Protein AF-A0A3D1KGU9-F1 (afdb_monomer)

Nearest PDB structures (foldseek):
  5tj3-assembly1_A  TM=9.291E-01  e=4.001E-10  Elizabethkingia meningoseptica
  5too-assembly1_A  TM=9.495E-01  e=1.155E-09  Elizabethkingia meningoseptica
  4zg9-assembly1_A  TM=5.835E-01  e=2.895E-01  Homo sapiens
  5m0d-assembly1_A  TM=6.289E-01  e=5.614E-01  Rattus norvegicus
  7g3d-assembly1_A  TM=5.342E-01  e=2.710E-01  Rattus norvegicus

Foldseek 3Di:
DQVLLCQFFVDHCVQQVCPDQWDQDPVVRDIDGQFADPVKQKFVERGAGANVRGRGFTPLRVVCVVVVNPDAFAAEDQDDVSQRSNRGQSHLWGWHQDPVFRAIMTIPSNHDDDPVSVVVRVVRGVVVVVVD

Radius of gyration: 15.41 Å; Cα contacts (8 Å, |Δi|>4): 254; chains: 1; bounding box: 30×46×38 Å

Secondary structure (DSSP, 8-state):
-HHHHHHHHSS-HHHH---SSEEEETTTTEEEETTB-TTSPEESSS--B-STT--S--HHHHHHHHTTT-S--EEE-SSHHHHHHHH-SS-SEEEEE-TTT--EEEEGGG-SPPHHHHHHHHH--THHHH--

pLDDT: mean 90.56, std 10.55, range [46.91, 97.62]

Solvent-accessible surface area (backbone atoms only — not comparable to full-atom values): 7081 Å² total; per-residue (Å²): 75,32,69,43,37,26,67,27,44,74,47,54,46,88,68,33,57,38,77,43,55,56,48,74,38,83,90,78,74,38,80,42,51,54,32,60,30,92,89,21,54,27,38,81,42,94,57,32,32,40,44,81,52,52,68,56,67,18,58,49,25,51,44,21,60,77,45,76,60,70,53,88,38,73,18,76,31,71,44,60,53,47,5,36,42,46,15,30,86,66,28,61,30,36,32,21,41,30,89,90,56,50,29,65,20,37,26,50,69,46,46,78,84,53,70,69,56,58,54,53,28,73,74,45,39,49,65,73,66,72,78,110

Sequence (132 aa):
AACVATIATGTVPYNHGIVNDTWLDRKTLRPVFCVEDTQYEGNLTGEKSSPKFLSVSTLGDELKVGTEGKAIVYAISPFRDAAILGAGHAADGAFWINPLTGRWCSTSYYGPLPTWVSIADRKNDLNNYLDN

Mean predicted aligned error: 4.9 Å

Structure (mmCIF, N/CA/C/O backbone):
data_AF-A0A3D1KGU9-F1
#
_entry.id   AF-A0A3D1KGU9-F1
#
loop_
_atom_site.group_PDB
_atom_site.id
_atom_site.type_symbol
_atom_site.label_atom_id
_atom_site.label_alt_id
_atom_site.label_comp_id
_atom_site.label_asym_id
_atom_site.label_entity_id
_atom_site.label_seq_id
_atom_site.pdbx_PDB_ins_code
_atom_site.Cartn_x
_atom_site.Cartn_y
_atom_site.Cartn_z
_atom_site.occupancy
_atom_site.B_iso_or_equiv
_atom_site.auth_seq_id
_atom_site.auth_comp_id
_atom_site.auth_asym_id
_atom_site.auth_atom_id
_atom_site.pdbx_PDB_model_num
ATOM 1 N N . ALA A 1 1 ? -11.574 3.012 1.587 1.00 85.88 1 ALA A N 1
ATOM 2 C CA . ALA A 1 1 ? -10.884 1.718 1.383 1.00 85.88 1 ALA A CA 1
ATOM 3 C C . ALA A 1 1 ? -11.560 0.730 0.418 1.00 85.88 1 ALA A C 1
ATOM 5 O O . ALA A 1 1 ? -10.970 0.421 -0.614 1.00 85.88 1 ALA A O 1
ATOM 6 N N . ALA A 1 2 ? -12.758 0.199 0.714 1.00 92.75 2 ALA A N 1
ATOM 7 C CA . ALA A 1 2 ? -13.310 -0.976 0.010 1.00 92.75 2 ALA A CA 1
ATOM 8 C C . ALA A 1 2 ? -13.424 -0.812 -1.519 1.00 92.75 2 ALA A C 1
ATOM 10 O O . ALA A 1 2 ? -12.986 -1.683 -2.264 1.00 92.75 2 ALA A O 1
ATOM 11 N N . CYS A 1 3 ? -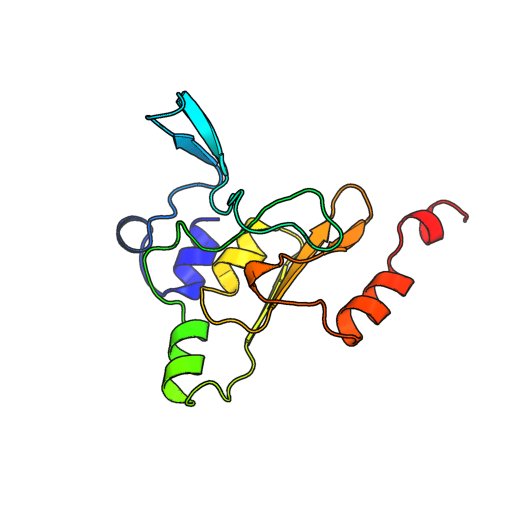13.924 0.335 -1.993 1.00 94.56 3 CYS A N 1
ATOM 12 C CA . CYS A 1 3 ? -14.051 0.608 -3.428 1.00 94.56 3 CYS A CA 1
ATOM 13 C C . CYS A 1 3 ? -12.698 0.603 -4.155 1.00 94.56 3 CYS A C 1
ATOM 15 O O . CYS A 1 3 ? -12.604 0.100 -5.270 1.00 94.56 3 CYS A O 1
ATOM 17 N N . VAL A 1 4 ? -11.647 1.143 -3.527 1.00 96.00 4 VAL A N 1
ATOM 18 C CA . VAL A 1 4 ? -10.301 1.180 -4.121 1.00 96.00 4 VAL A CA 1
ATOM 19 C C . VAL A 1 4 ? -9.744 -0.232 -4.246 1.00 96.00 4 VAL A C 1
ATOM 21 O O . VAL A 1 4 ? -9.240 -0.589 -5.305 1.00 96.00 4 VAL A O 1
ATOM 24 N N . ALA A 1 5 ? -9.913 -1.058 -3.210 1.00 96.31 5 ALA A N 1
ATOM 25 C CA . ALA A 1 5 ? -9.532 -2.465 -3.268 1.00 96.31 5 ALA A CA 1
ATOM 26 C C . ALA A 1 5 ? -10.297 -3.208 -4.374 1.00 96.31 5 ALA A C 1
ATOM 28 O O . ALA A 1 5 ? -9.685 -3.943 -5.141 1.00 96.31 5 ALA A O 1
ATOM 29 N N . THR A 1 6 ? -11.603 -2.970 -4.532 1.00 96.88 6 THR A N 1
ATOM 30 C CA . THR A 1 6 ? -12.392 -3.556 -5.629 1.00 96.88 6 THR A CA 1
ATOM 31 C C . THR A 1 6 ? -11.870 -3.143 -7.006 1.00 96.88 6 THR A C 1
ATOM 33 O O . THR A 1 6 ? -11.740 -3.991 -7.883 1.00 96.88 6 THR A O 1
ATOM 36 N N . ILE A 1 7 ? -11.520 -1.868 -7.202 1.00 96.50 7 ILE A N 1
ATOM 37 C CA . ILE A 1 7 ? -10.958 -1.381 -8.472 1.00 96.50 7 ILE A CA 1
ATOM 38 C C . ILE A 1 7 ? -9.586 -2.009 -8.741 1.00 96.50 7 ILE A C 1
ATOM 40 O O . ILE A 1 7 ? -9.325 -2.453 -9.855 1.00 96.50 7 ILE A O 1
ATOM 44 N N . ALA A 1 8 ? -8.719 -2.064 -7.730 1.00 96.38 8 ALA A N 1
ATOM 45 C CA . ALA A 1 8 ? -7.361 -2.572 -7.878 1.00 96.38 8 ALA A CA 1
ATOM 46 C C . ALA A 1 8 ? -7.313 -4.091 -8.096 1.00 96.38 8 ALA A C 1
ATOM 48 O O . ALA A 1 8 ? -6.424 -4.574 -8.788 1.00 96.38 8 ALA A O 1
ATOM 49 N N . THR A 1 9 ? -8.253 -4.843 -7.519 1.00 96.44 9 THR A N 1
ATOM 50 C CA . THR A 1 9 ? -8.262 -6.320 -7.537 1.00 96.44 9 THR A CA 1
ATOM 51 C C . THR A 1 9 ? -9.266 -6.919 -8.522 1.00 96.44 9 THR A C 1
ATOM 53 O O . THR A 1 9 ? -9.199 -8.105 -8.829 1.00 96.44 9 THR A O 1
ATOM 56 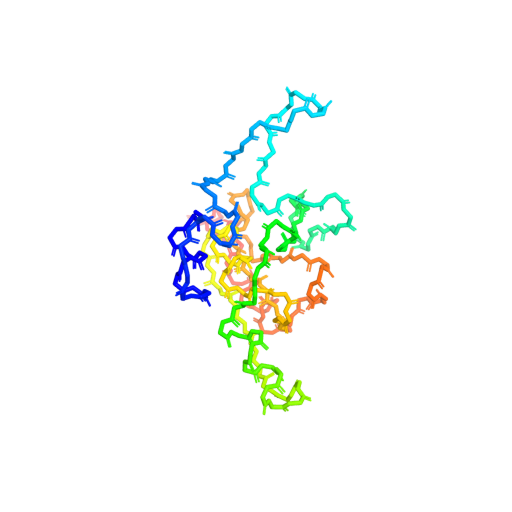N N . GLY A 1 10 ? -10.232 -6.132 -9.004 1.00 96.12 10 GLY A N 1
ATOM 57 C CA . GLY A 1 10 ? -11.304 -6.611 -9.880 1.00 96.12 10 GLY A CA 1
ATOM 58 C C . GLY A 1 10 ? -12.317 -7.536 -9.195 1.00 96.12 10 GLY A C 1
ATOM 59 O O . GLY A 1 10 ? -13.114 -8.175 -9.880 1.00 96.12 10 GLY A O 1
ATOM 60 N N . THR A 1 11 ? -12.311 -7.630 -7.861 1.00 96.38 11 THR A N 1
ATOM 61 C CA . THR A 1 11 ? -13.216 -8.504 -7.104 1.00 96.38 11 THR A CA 1
ATOM 62 C C . THR A 1 11 ? -13.950 -7.761 -5.988 1.00 96.38 11 THR A C 1
ATOM 64 O O . THR A 1 11 ? -13.634 -6.628 -5.651 1.00 96.38 11 THR A O 1
ATOM 67 N N . VAL A 1 12 ? -14.961 -8.399 -5.402 1.00 96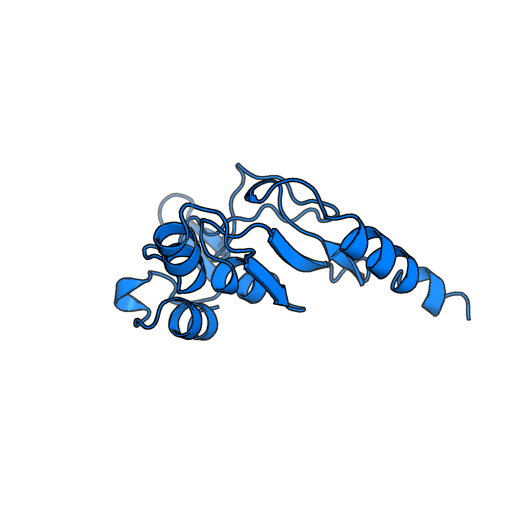.69 12 VAL A N 1
ATOM 68 C CA . VAL A 1 12 ? -15.801 -7.840 -4.332 1.00 96.69 12 VAL A CA 1
ATOM 69 C C . VAL A 1 12 ? -15.155 -7.940 -2.937 1.00 96.69 12 VAL A C 1
ATOM 71 O O . VAL A 1 12 ? -14.316 -8.827 -2.727 1.00 96.69 12 VAL A O 1
ATOM 74 N N . PRO A 1 13 ? -15.608 -7.135 -1.947 1.00 95.62 13 PRO A N 1
ATOM 75 C CA . PRO A 1 13 ? -15.111 -7.164 -0.563 1.00 95.62 13 PRO A CA 1
ATOM 76 C C . PRO A 1 13 ? -15.127 -8.525 0.114 1.00 95.62 13 PRO A C 1
ATOM 78 O O . PRO A 1 13 ? -14.265 -8.811 0.939 1.00 95.62 13 PRO A O 1
ATOM 81 N N . TYR A 1 14 ? -16.071 -9.379 -0.277 1.00 95.69 14 TYR A N 1
ATOM 82 C CA . TYR A 1 14 ? -16.140 -10.758 0.191 1.00 95.69 14 TYR A CA 1
ATOM 83 C C . TYR A 1 14 ? -14.863 -11.559 -0.128 1.00 95.69 14 TYR A C 1
ATOM 85 O O . TYR A 1 14 ? -14.433 -12.359 0.694 1.00 95.69 14 TYR A O 1
ATOM 93 N N . ASN A 1 15 ? -14.231 -11.306 -1.278 1.00 96.69 15 ASN A N 1
ATOM 94 C CA . ASN A 1 15 ? -13.021 -12.011 -1.704 1.00 96.69 15 ASN A CA 1
ATOM 95 C C . ASN A 1 15 ? -11.744 -11.295 -1.248 1.00 96.69 15 ASN A C 1
ATOM 97 O O . ASN A 1 15 ? -10.835 -11.938 -0.738 1.00 96.69 15 ASN A O 1
ATOM 101 N N . HIS A 1 16 ? -11.655 -9.970 -1.425 1.00 96.31 16 HIS A N 1
ATOM 102 C CA . HIS A 1 16 ? -10.420 -9.239 -1.105 1.00 96.31 16 HIS A CA 1
ATOM 103 C C . HIS A 1 16 ? -10.261 -8.898 0.386 1.00 96.31 16 HIS A C 1
ATOM 105 O O . HIS A 1 16 ? -9.183 -8.471 0.791 1.00 96.31 16 HIS A O 1
ATOM 111 N N . GLY A 1 17 ? -11.306 -9.066 1.205 1.00 95.44 17 GLY A N 1
ATOM 112 C CA . GLY A 1 17 ? -11.251 -8.947 2.669 1.00 95.44 17 GLY A CA 1
ATOM 113 C C . GLY A 1 17 ? -11.383 -7.524 3.229 1.00 95.44 17 GLY A C 1
ATOM 114 O O . GLY A 1 17 ? -11.581 -7.348 4.429 1.00 95.44 17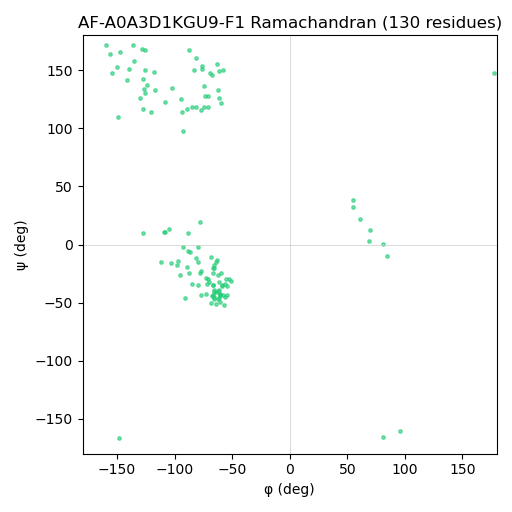 GLY A O 1
ATOM 115 N N . ILE A 1 18 ? -11.341 -6.498 2.376 1.00 96.75 18 ILE A N 1
ATOM 116 C CA . ILE A 1 18 ? -11.443 -5.089 2.789 1.00 96.75 18 ILE A CA 1
ATOM 117 C C . ILE A 1 18 ? -12.897 -4.626 2.729 1.00 96.75 18 ILE A C 1
ATOM 119 O O . ILE A 1 18 ? -13.399 -4.250 1.672 1.00 96.75 18 ILE A O 1
ATOM 123 N N . VAL A 1 19 ? -13.570 -4.634 3.877 1.00 94.38 19 VAL A N 1
ATOM 124 C CA . VAL A 1 19 ? -14.993 -4.262 3.986 1.00 94.38 19 VAL A CA 1
ATOM 125 C C . VAL A 1 19 ? -15.221 -2.807 4.388 1.00 94.38 19 VAL A C 1
ATOM 127 O O . VAL A 1 19 ? -16.260 -2.240 4.064 1.00 94.38 19 VAL A O 1
ATOM 130 N N . ASN A 1 20 ? -14.270 -2.200 5.097 1.00 94.81 20 ASN A N 1
ATOM 131 C CA . ASN A 1 20 ? -14.361 -0.833 5.602 1.00 94.81 20 ASN A CA 1
ATOM 132 C C . ASN A 1 20 ? -12.956 -0.286 5.905 1.00 94.81 20 ASN A C 1
ATOM 134 O O . ASN A 1 20 ? -11.983 -1.039 5.889 1.00 94.81 20 ASN A O 1
ATOM 138 N N . ASP A 1 21 ? -12.857 1.005 6.209 1.00 94.19 21 ASP A N 1
ATOM 139 C CA . ASP A 1 21 ? -11.597 1.675 6.548 1.00 94.19 21 ASP A CA 1
ATOM 140 C C . ASP A 1 21 ? -11.073 1.250 7.925 1.00 94.19 21 ASP A C 1
ATOM 142 O O . ASP A 1 21 ? -9.864 1.230 8.157 1.00 94.19 21 ASP A O 1
ATOM 146 N N . THR A 1 22 ? -11.986 0.894 8.831 1.00 95.31 22 THR A N 1
ATOM 147 C CA . THR A 1 22 ? -11.696 0.372 10.168 1.00 95.31 22 THR A CA 1
ATOM 148 C C . THR A 1 22 ? -12.651 -0.760 10.526 1.00 95.31 22 THR A C 1
ATOM 150 O O . THR A 1 22 ? -13.802 -0.797 10.079 1.00 95.31 22 THR A O 1
ATOM 153 N N . TRP A 1 23 ? -12.189 -1.682 11.364 1.00 94.38 23 TRP A N 1
ATOM 154 C CA . TRP A 1 23 ? -13.023 -2.725 11.960 1.00 94.38 23 TRP A CA 1
ATOM 155 C C . TRP A 1 23 ? -12.539 -3.079 13.364 1.00 94.38 23 TRP A C 1
ATOM 157 O O . TRP A 1 23 ? -11.437 -2.724 13.771 1.00 94.38 23 TRP A O 1
ATOM 167 N N . LEU A 1 24 ? -13.376 -3.792 14.117 1.00 94.81 24 LEU A N 1
ATOM 168 C CA . LEU A 1 24 ? -13.029 -4.279 15.448 1.00 94.81 24 LEU A CA 1
ATOM 169 C C . LEU A 1 24 ? -12.201 -5.564 15.342 1.00 94.81 24 LEU A C 1
ATOM 171 O O . LEU A 1 24 ? -12.701 -6.586 14.862 1.00 94.81 24 LEU A O 1
ATOM 175 N N . ASP A 1 25 ? -10.968 -5.548 15.843 1.00 92.62 25 ASP A N 1
ATOM 176 C CA . ASP A 1 25 ? -10.219 -6.781 16.071 1.00 92.62 25 ASP A CA 1
ATOM 177 C C . ASP A 1 25 ? -10.773 -7.491 17.312 1.00 92.62 25 ASP A C 1
ATOM 179 O O . ASP A 1 25 ? -10.728 -6.977 18.428 1.00 92.62 25 ASP A O 1
ATOM 183 N N . ARG A 1 26 ? -11.296 -8.706 17.126 1.00 91.81 26 ARG A N 1
ATOM 184 C CA . ARG A 1 26 ? -11.904 -9.502 18.202 1.00 91.81 26 ARG A CA 1
ATOM 185 C C . ARG A 1 26 ? -10.901 -9.958 19.260 1.00 91.81 26 ARG A C 1
ATOM 187 O O . ARG A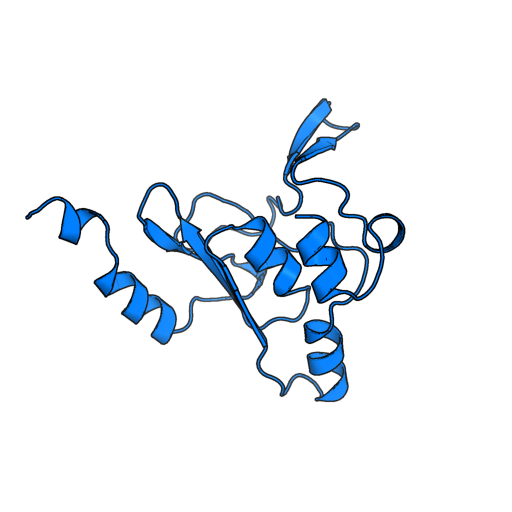 1 26 ? -11.317 -10.239 20.378 1.00 91.81 26 ARG A O 1
ATOM 194 N N . LYS A 1 27 ? -9.611 -10.064 18.922 1.00 93.62 27 LYS A N 1
ATOM 195 C CA . LYS A 1 27 ? -8.576 -10.507 19.869 1.00 93.62 27 LYS A CA 1
ATOM 196 C C . LYS A 1 27 ? -8.202 -9.399 20.842 1.00 93.62 27 LYS A C 1
ATOM 198 O O . LYS A 1 27 ? -8.041 -9.653 22.030 1.00 93.62 27 LYS A O 1
ATOM 203 N N . THR A 1 28 ? -8.053 -8.183 20.329 1.00 93.00 28 THR A N 1
ATOM 204 C CA . THR A 1 28 ? -7.629 -7.018 21.116 1.00 93.00 28 THR A CA 1
ATOM 205 C C . THR A 1 28 ? -8.798 -6.155 21.589 1.00 93.00 28 THR A C 1
ATOM 207 O O . THR A 1 28 ? -8.609 -5.327 22.478 1.00 93.00 28 THR A O 1
ATOM 210 N N . LEU A 1 29 ? -9.996 -6.355 21.023 1.00 93.69 29 LEU A N 1
ATOM 211 C CA . LEU A 1 29 ? -11.200 -5.537 21.212 1.00 93.69 29 LEU A CA 1
ATOM 212 C C . LEU A 1 29 ? -10.968 -4.054 20.903 1.00 93.69 29 LEU A C 1
ATOM 214 O O . LEU A 1 29 ? -11.580 -3.175 21.511 1.00 93.69 29 LEU A O 1
ATOM 218 N N . ARG A 1 30 ? -10.078 -3.770 19.948 1.00 93.62 30 ARG A N 1
ATOM 219 C CA . ARG A 1 30 ? -9.740 -2.412 19.519 1.00 93.62 30 ARG A CA 1
ATOM 220 C C . ARG A 1 30 ? -10.103 -2.198 18.051 1.00 93.62 30 ARG A C 1
ATOM 222 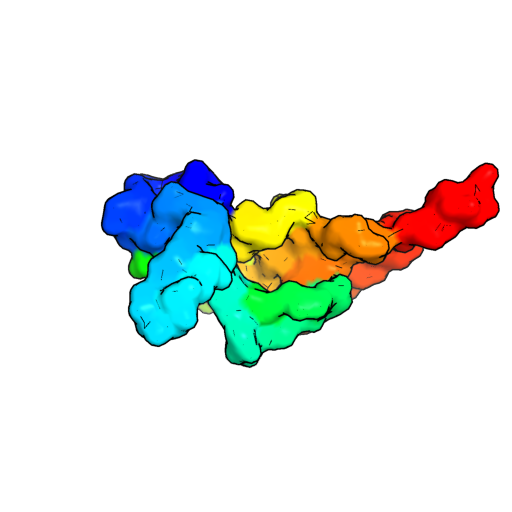O O . ARG A 1 30 ? -10.044 -3.150 17.269 1.00 93.62 30 ARG A O 1
ATOM 229 N N . PRO A 1 31 ? -10.483 -0.969 17.664 1.00 93.69 31 PRO A N 1
ATOM 230 C CA . PRO A 1 31 ? -10.548 -0.591 16.261 1.00 93.69 31 PRO A CA 1
ATOM 231 C C . PRO A 1 31 ? -9.155 -0.684 15.637 1.00 93.69 31 PRO A C 1
ATOM 233 O O . PRO A 1 31 ? -8.191 -0.190 16.218 1.00 93.69 31 PRO A O 1
ATOM 236 N N . VAL A 1 32 ? -9.070 -1.299 14.465 1.00 94.88 32 VAL A N 1
ATOM 237 C CA . VAL A 1 32 ? -7.852 -1.420 13.658 1.00 94.88 32 VAL A CA 1
ATOM 238 C C . VAL A 1 32 ? -8.144 -0.844 12.278 1.00 94.88 32 VAL A C 1
ATOM 240 O O . VAL A 1 32 ? -9.226 -1.076 11.727 1.00 94.88 32 VAL A O 1
ATOM 243 N N . PHE A 1 33 ? -7.205 -0.073 11.725 1.00 95.44 33 PHE A N 1
ATOM 244 C CA . PHE A 1 33 ? -7.329 0.433 10.358 1.00 95.44 33 PHE A CA 1
ATOM 245 C C . PHE A 1 33 ? -7.022 -0.650 9.329 1.00 95.44 33 PHE A C 1
ATOM 247 O O . PHE A 1 33 ? -6.184 -1.524 9.534 1.00 95.44 33 PHE A O 1
ATOM 254 N N . CYS A 1 34 ? -7.648 -0.527 8.164 1.00 95.31 34 CYS A N 1
ATOM 255 C CA . CYS A 1 34 ? -7.585 -1.520 7.098 1.00 95.31 34 CYS A CA 1
ATOM 256 C C . CYS A 1 34 ? -6.209 -1.767 6.478 1.00 95.31 34 CYS A C 1
ATOM 258 O O . CYS A 1 34 ? -6.028 -2.742 5.755 1.00 95.31 34 CYS A O 1
ATOM 260 N N . VAL A 1 35 ? -5.256 -0.885 6.756 1.00 96.69 35 VAL A N 1
ATOM 261 C CA . VAL A 1 35 ? -3.877 -0.948 6.268 1.00 96.69 35 VAL A CA 1
ATOM 262 C C . VAL A 1 35 ? -2.874 -0.849 7.412 1.00 96.69 35 VAL A C 1
ATOM 264 O O . VAL A 1 35 ? -1.697 -0.645 7.156 1.00 96.69 35 VAL A O 1
ATOM 267 N N . GLU A 1 36 ? -3.322 -0.934 8.669 1.00 95.50 36 GLU A N 1
ATOM 268 C CA . GLU A 1 36 ? -2.441 -0.825 9.832 1.00 95.50 36 GLU A CA 1
ATOM 269 C C . GLU A 1 36 ? -1.558 -2.061 9.965 1.00 95.50 36 GLU A C 1
ATOM 271 O O . GLU A 1 36 ? -2.044 -3.193 10.010 1.00 95.50 36 GLU A O 1
ATOM 276 N N . ASP A 1 37 ? -0.252 -1.836 10.078 1.00 95.50 37 ASP A N 1
ATOM 277 C CA . ASP A 1 37 ? 0.698 -2.909 10.323 1.00 95.50 37 ASP A CA 1
ATOM 278 C C . ASP A 1 37 ? 1.894 -2.418 11.125 1.00 95.50 37 ASP A C 1
ATOM 280 O O . ASP A 1 37 ? 2.750 -1.692 10.627 1.00 95.50 37 ASP A O 1
ATOM 284 N N . THR A 1 38 ? 1.979 -2.854 12.379 1.00 93.06 38 THR A N 1
ATOM 285 C CA . THR A 1 38 ? 3.027 -2.428 13.312 1.00 93.06 38 THR A CA 1
ATOM 286 C C . THR A 1 38 ? 4.421 -2.933 12.950 1.00 93.06 38 THR A C 1
ATOM 288 O O . THR A 1 38 ? 5.390 -2.467 13.549 1.00 93.06 38 THR A O 1
ATOM 291 N N . GLN A 1 39 ? 4.532 -3.860 11.993 1.00 94.62 39 GLN A N 1
ATOM 292 C CA . GLN A 1 39 ? 5.805 -4.415 11.530 1.00 94.62 39 GLN A CA 1
ATOM 293 C C . GLN A 1 39 ? 6.574 -3.465 10.602 1.00 94.62 39 GLN A C 1
ATOM 295 O O . GLN A 1 39 ? 7.794 -3.592 10.497 1.00 94.62 39 GLN A O 1
ATOM 300 N N . TYR A 1 40 ? 5.890 -2.515 9.954 1.00 95.44 40 TYR A N 1
ATOM 301 C CA . TYR A 1 40 ? 6.483 -1.628 8.952 1.00 95.44 40 TYR A CA 1
ATOM 302 C C . TYR A 1 40 ? 6.345 -0.166 9.364 1.00 95.44 40 TYR A C 1
ATOM 304 O O . TYR A 1 40 ? 5.245 0.376 9.443 1.00 95.44 40 TYR A O 1
ATOM 312 N N . GLU A 1 41 ? 7.478 0.476 9.634 1.00 94.25 41 GLU A N 1
ATOM 313 C CA . GLU A 1 41 ? 7.529 1.889 10.004 1.00 94.25 41 GLU A CA 1
ATOM 314 C C . GLU A 1 41 ? 7.134 2.806 8.839 1.00 94.25 41 GLU A C 1
ATOM 316 O O . GLU A 1 41 ? 7.431 2.544 7.671 1.00 94.25 41 GLU A O 1
ATOM 321 N N . GLY A 1 42 ? 6.483 3.919 9.171 1.00 92.06 42 GLY A N 1
ATOM 322 C CA . GLY A 1 42 ? 6.170 4.976 8.218 1.00 92.06 42 GLY A CA 1
ATOM 323 C C . GLY A 1 42 ? 7.406 5.798 7.846 1.00 92.06 42 GLY A C 1
ATOM 324 O O . GLY A 1 42 ? 8.180 6.223 8.701 1.00 92.06 42 GLY A O 1
ATOM 325 N N . ASN A 1 43 ? 7.572 6.089 6.560 1.00 91.06 43 ASN A N 1
ATOM 326 C CA . ASN A 1 43 ? 8.576 7.023 6.059 1.00 91.06 43 ASN A CA 1
ATOM 327 C C . ASN A 1 43 ? 7.970 8.432 6.031 1.00 91.06 43 ASN A C 1
ATOM 329 O O . ASN A 1 43 ? 7.029 8.668 5.277 1.00 91.06 43 ASN A O 1
ATOM 333 N N . LEU A 1 44 ? 8.513 9.372 6.815 1.00 87.56 44 LEU A N 1
ATOM 334 C CA . LEU A 1 44 ? 7.993 10.750 6.966 1.00 87.56 44 LEU A CA 1
ATOM 335 C C . LEU A 1 44 ? 6.555 10.826 7.533 1.00 87.56 44 LEU A C 1
ATOM 337 O O . LEU A 1 44 ? 5.846 11.823 7.374 1.00 87.56 44 LEU A O 1
ATOM 341 N N . THR A 1 45 ? 6.123 9.774 8.227 1.00 89.25 45 THR A N 1
ATOM 342 C CA . THR A 1 45 ? 4.842 9.693 8.937 1.00 89.25 45 THR A CA 1
ATOM 343 C C . THR A 1 45 ? 4.977 8.777 10.154 1.00 89.25 45 THR A C 1
ATOM 345 O O . THR A 1 45 ? 5.811 7.878 10.159 1.00 89.25 45 THR A O 1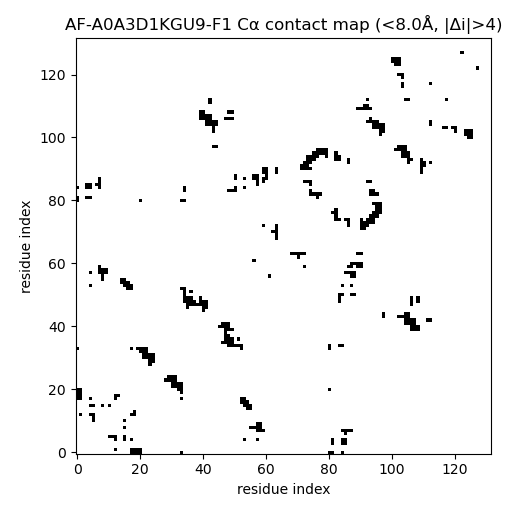
ATOM 348 N N . GLY A 1 46 ? 4.163 9.001 11.190 1.00 89.38 46 GLY A N 1
ATOM 349 C CA . GLY A 1 46 ? 4.058 8.086 12.337 1.00 89.38 46 GLY A CA 1
ATOM 350 C C . GLY A 1 46 ? 3.169 6.867 12.061 1.00 89.38 46 GLY A C 1
ATOM 351 O O . GLY A 1 46 ? 2.983 6.018 12.928 1.00 89.38 46 GLY A O 1
ATOM 352 N N . GLU A 1 47 ? 2.582 6.798 10.867 1.00 90.81 47 GLU A N 1
ATOM 353 C CA . GLU A 1 47 ? 1.628 5.771 10.471 1.00 90.81 47 GLU A CA 1
ATOM 354 C C . GLU A 1 47 ? 2.330 4.512 9.955 1.00 90.81 47 GLU A C 1
ATOM 356 O O . GLU A 1 47 ? 2.996 4.536 8.921 1.00 90.81 47 GLU A O 1
ATOM 361 N N . LYS A 1 48 ? 2.119 3.389 10.642 1.00 94.81 48 LYS A N 1
ATOM 362 C CA . LYS A 1 48 ? 2.701 2.089 10.289 1.00 94.81 48 LYS A CA 1
ATOM 363 C C . LYS A 1 48 ? 1.741 1.297 9.411 1.00 94.81 48 LYS A C 1
ATOM 365 O O . LYS A 1 48 ? 0.633 0.993 9.859 1.00 94.81 48 LYS A O 1
ATOM 370 N N . SER A 1 49 ? 2.115 1.046 8.154 1.00 95.75 49 SER A N 1
ATOM 371 C CA . SER A 1 49 ? 1.141 0.625 7.136 1.00 95.75 49 SER A CA 1
ATOM 372 C C . SER A 1 49 ? 1.648 -0.431 6.160 1.00 95.75 49 SER A C 1
ATOM 374 O O . SER A 1 49 ? 2.785 -0.349 5.698 1.00 95.75 49 SER A O 1
ATOM 376 N N . SER A 1 50 ? 0.788 -1.377 5.784 1.00 96.81 50 SER A N 1
ATOM 377 C CA . SER A 1 50 ? 1.051 -2.381 4.743 1.00 96.81 50 SER A CA 1
ATOM 378 C C . SER A 1 50 ? -0.267 -2.915 4.144 1.00 96.81 50 SER A C 1
ATOM 380 O O . SER A 1 50 ? -1.332 -2.744 4.746 1.00 96.81 50 SER A O 1
ATOM 382 N N . PRO A 1 51 ? -0.244 -3.579 2.972 1.00 96.56 51 PRO A N 1
ATOM 383 C CA . PRO A 1 51 ? -1.430 -4.199 2.377 1.00 96.56 51 PRO A CA 1
ATOM 384 C C . PRO A 1 51 ? -1.802 -5.548 3.025 1.00 96.56 51 PRO A C 1
ATOM 386 O O . PRO A 1 51 ? -2.540 -6.323 2.436 1.00 96.56 51 PRO A O 1
ATOM 389 N N . LYS A 1 52 ? -1.336 -5.849 4.246 1.00 96.06 52 LYS A N 1
ATOM 390 C CA . LYS A 1 52 ? -1.478 -7.157 4.920 1.00 96.06 52 LYS A CA 1
ATOM 391 C C . LYS A 1 52 ? -2.895 -7.734 4.983 1.00 96.06 52 LYS A C 1
ATOM 393 O O . LYS A 1 52 ? -3.053 -8.951 5.025 1.00 96.06 52 LYS A O 1
ATOM 398 N N . PHE A 1 53 ? -3.917 -6.886 5.057 1.00 95.69 53 PHE A N 1
ATOM 399 C CA . PHE A 1 53 ? -5.311 -7.332 5.120 1.00 95.69 53 PHE A CA 1
ATOM 400 C C . PHE A 1 53 ? -5.949 -7.556 3.741 1.00 95.69 53 PHE A C 1
ATOM 402 O O . PHE A 1 53 ? -7.068 -8.064 3.663 1.00 95.69 53 PHE A O 1
ATOM 409 N N . LEU A 1 54 ? -5.255 -7.202 2.658 1.00 96.69 54 LEU A N 1
ATOM 410 C CA . LEU A 1 54 ? -5.687 -7.488 1.300 1.00 96.69 54 LEU A CA 1
ATOM 411 C C . LEU A 1 54 ? -5.404 -8.963 0.995 1.00 96.69 54 LEU A C 1
ATOM 413 O O . LEU A 1 54 ? -4.266 -9.407 1.002 1.00 96.69 54 LEU A O 1
ATOM 417 N N . SER A 1 55 ? -6.451 -9.752 0.764 1.00 96.94 55 SER A N 1
ATOM 418 C CA . SER A 1 55 ? -6.312 -11.217 0.641 1.00 96.94 55 SER A CA 1
ATOM 419 C C . SER A 1 55 ? -6.016 -11.708 -0.781 1.00 96.94 55 SER A C 1
ATOM 421 O O . SER A 1 55 ? -5.827 -12.903 -0.992 1.00 96.94 55 SER A O 1
ATOM 423 N N . VAL A 1 56 ? -6.019 -10.807 -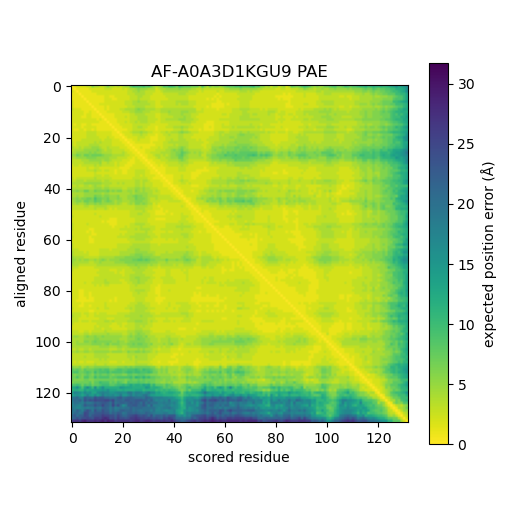1.765 1.00 96.81 56 VAL A N 1
ATOM 424 C CA . VAL A 1 56 ? -5.900 -11.125 -3.196 1.00 96.81 56 VAL A CA 1
ATOM 425 C C . VAL A 1 56 ? -4.917 -10.180 -3.877 1.00 96.81 56 VAL A C 1
ATOM 427 O O . VAL A 1 56 ? -4.685 -9.072 -3.392 1.00 96.81 56 VAL A O 1
ATOM 430 N N . SER A 1 57 ? -4.373 -10.600 -5.015 1.00 96.69 57 SER A N 1
ATOM 431 C CA . SER A 1 57 ? -3.496 -9.773 -5.838 1.00 96.69 57 SER A CA 1
ATOM 432 C C . SER A 1 57 ? -4.245 -8.615 -6.500 1.00 96.69 57 SER A C 1
ATOM 434 O O . SER A 1 57 ? -5.430 -8.705 -6.837 1.00 96.69 57 SER A O 1
ATOM 436 N N . THR A 1 58 ? -3.543 -7.497 -6.674 1.00 97.38 58 THR A N 1
ATOM 437 C CA . THR A 1 58 ? -4.006 -6.384 -7.508 1.00 97.38 58 THR A CA 1
ATOM 438 C C . THR A 1 58 ? -3.587 -6.580 -8.964 1.00 97.38 58 THR A C 1
ATOM 440 O O . THR A 1 58 ? -2.710 -7.378 -9.288 1.00 97.38 58 THR A O 1
ATOM 443 N N . LEU A 1 59 ? -4.155 -5.777 -9.863 1.00 96.44 59 LEU A N 1
ATOM 444 C CA . LEU A 1 59 ? -3.691 -5.669 -11.243 1.00 96.44 59 LEU A CA 1
ATOM 445 C C . LEU A 1 59 ? -2.193 -5.320 -11.318 1.00 96.44 59 LEU A C 1
ATOM 447 O O . LEU A 1 59 ? -1.497 -5.803 -12.206 1.00 96.44 59 LEU A O 1
ATOM 451 N N . GLY A 1 60 ? -1.697 -4.494 -10.389 1.00 96.44 60 GLY A N 1
ATOM 452 C CA . GLY A 1 60 ? -0.276 -4.161 -10.282 1.00 96.44 60 GLY A CA 1
ATOM 453 C C . GLY A 1 60 ? 0.579 -5.370 -9.899 1.00 96.44 60 GLY A C 1
ATOM 454 O O . GLY A 1 60 ? 1.635 -5.582 -10.496 1.00 96.44 60 GLY A O 1
ATOM 455 N N . ASP A 1 61 ? 0.089 -6.195 -8.973 1.00 97.00 61 ASP A N 1
ATOM 456 C CA . ASP A 1 61 ? 0.748 -7.441 -8.575 1.00 97.00 61 ASP A CA 1
ATOM 457 C C . ASP A 1 61 ? 0.843 -8.415 -9.760 1.00 97.00 61 ASP A C 1
ATOM 459 O O . ASP A 1 61 ? 1.920 -8.926 -10.066 1.00 97.00 61 ASP A O 1
ATOM 463 N N . GLU A 1 62 ? -0.251 -8.609 -10.499 1.00 97.38 62 GLU A N 1
ATOM 464 C CA . GLU A 1 62 ? -0.261 -9.476 -11.684 1.00 97.38 62 GLU A CA 1
ATOM 465 C C . GLU A 1 62 ? 0.607 -8.922 -12.821 1.00 97.38 62 GLU A C 1
ATOM 467 O O . GLU A 1 62 ? 1.277 -9.675 -13.529 1.00 97.38 62 GLU A O 1
ATOM 472 N N . LEU A 1 63 ? 0.671 -7.596 -12.978 1.00 97.38 63 LEU A N 1
ATOM 473 C CA . LEU A 1 63 ? 1.567 -6.956 -13.938 1.00 97.38 63 LEU A CA 1
ATOM 474 C C . LEU A 1 63 ? 3.039 -7.210 -13.585 1.00 97.38 63 LEU A C 1
ATOM 476 O O . LEU A 1 63 ? 3.856 -7.487 -14.468 1.00 97.38 63 LEU A O 1
ATOM 480 N N . LYS A 1 64 ? 3.389 -7.147 -12.297 1.00 97.19 64 LYS A N 1
ATOM 481 C CA . LYS A 1 64 ? 4.726 -7.509 -11.816 1.00 97.19 64 LYS A CA 1
ATOM 482 C C . LYS A 1 64 ? 5.032 -8.971 -12.115 1.00 97.19 64 LYS A C 1
ATOM 484 O O . LYS A 1 64 ? 6.095 -9.247 -12.662 1.00 97.19 64 LYS A O 1
ATOM 489 N N . VAL A 1 65 ? 4.105 -9.889 -11.847 1.00 96.88 65 VAL A N 1
ATOM 490 C CA . VAL A 1 65 ? 4.277 -11.316 -12.167 1.00 96.88 65 VAL A CA 1
ATOM 491 C C . VAL A 1 65 ? 4.470 -11.526 -13.673 1.00 96.88 65 VAL A C 1
ATOM 493 O O . VAL A 1 65 ? 5.452 -12.142 -14.086 1.00 96.88 65 VAL A O 1
ATOM 496 N N . GLY A 1 66 ? 3.601 -10.948 -14.506 1.00 97.62 66 GLY A N 1
ATOM 497 C CA . GLY A 1 66 ? 3.638 -11.099 -15.965 1.00 97.62 66 GLY A CA 1
ATOM 498 C C . GLY A 1 66 ? 4.864 -10.481 -16.644 1.00 97.62 66 GLY A C 1
ATOM 499 O O . GLY A 1 66 ? 5.184 -10.827 -17.778 1.00 97.62 66 GLY A O 1
ATOM 500 N N . THR A 1 67 ? 5.572 -9.584 -15.956 1.00 97.38 67 THR A N 1
ATOM 501 C CA . THR A 1 67 ? 6.800 -8.941 -16.451 1.00 97.38 67 THR A CA 1
ATOM 502 C C . THR A 1 67 ? 8.063 -9.419 -15.738 1.00 97.38 67 THR A C 1
ATOM 504 O O . THR A 1 67 ? 9.120 -8.809 -15.912 1.00 97.38 67 THR A O 1
ATOM 507 N N . GLU A 1 68 ? 7.981 -10.489 -14.940 1.00 95.31 68 GLU A N 1
ATOM 508 C CA . GLU A 1 68 ? 9.100 -11.009 -14.137 1.00 95.31 68 GLU A CA 1
ATOM 509 C C . GLU A 1 68 ? 9.713 -9.933 -13.216 1.00 95.31 68 GLU A C 1
ATOM 511 O O . GLU A 1 68 ? 10.928 -9.827 -13.059 1.00 95.31 68 GLU A O 1
ATOM 516 N N . GLY A 1 69 ? 8.865 -9.073 -12.651 1.00 93.12 69 GLY A N 1
ATOM 517 C CA . GLY A 1 69 ? 9.243 -7.984 -11.751 1.00 93.12 69 GLY A CA 1
ATOM 518 C C . GLY A 1 69 ? 9.762 -6.718 -12.438 1.00 93.12 69 GLY A C 1
ATOM 519 O O . GLY A 1 69 ? 10.075 -5.752 -11.745 1.00 93.12 69 GLY A O 1
ATOM 520 N N . LYS A 1 70 ? 9.836 -6.683 -13.777 1.00 95.50 70 LYS A N 1
ATOM 521 C CA . LYS A 1 70 ? 10.382 -5.540 -14.538 1.00 95.50 70 LYS A CA 1
ATOM 522 C C . LYS A 1 70 ? 9.418 -4.360 -14.651 1.00 95.50 70 LYS A C 1
ATOM 524 O O . LYS A 1 70 ? 9.874 -3.240 -14.872 1.00 95.50 70 LYS A O 1
ATOM 529 N N . ALA A 1 71 ? 8.107 -4.590 -14.552 1.00 96.25 71 ALA A N 1
ATOM 530 C CA . ALA A 1 71 ? 7.130 -3.504 -14.534 1.00 96.25 71 ALA A CA 1
ATOM 531 C C . ALA A 1 71 ? 7.408 -2.551 -13.373 1.00 96.25 71 ALA A C 1
ATOM 533 O O . ALA A 1 71 ? 7.890 -2.980 -12.331 1.00 96.25 71 ALA A O 1
ATOM 534 N N . ILE A 1 72 ? 7.069 -1.276 -13.541 1.00 95.25 72 ILE A N 1
ATOM 535 C CA . ILE A 1 72 ? 7.164 -0.271 -12.482 1.00 95.25 72 ILE A CA 1
ATOM 536 C C . ILE A 1 72 ? 5.742 0.076 -12.047 1.00 95.25 72 ILE A C 1
ATOM 538 O O . ILE A 1 72 ? 4.927 0.482 -12.876 1.00 95.25 72 ILE A O 1
ATOM 542 N N . VAL A 1 73 ? 5.441 -0.097 -10.765 1.00 96.25 73 VAL A N 1
ATOM 543 C CA . VAL A 1 73 ? 4.107 0.080 -10.188 1.00 96.25 73 VAL A CA 1
ATOM 544 C C . VAL A 1 73 ? 4.199 1.028 -9.003 1.00 96.25 73 VAL A C 1
ATOM 546 O O . VAL A 1 73 ? 4.814 0.718 -7.986 1.00 96.25 73 VAL A O 1
ATOM 549 N N . TYR A 1 74 ? 3.540 2.176 -9.129 1.00 95.75 74 TYR A N 1
ATOM 550 C CA . TYR A 1 74 ? 3.402 3.156 -8.060 1.00 95.75 74 TYR A CA 1
ATOM 551 C C . TYR A 1 74 ? 1.934 3.509 -7.857 1.00 95.75 74 TYR A C 1
ATOM 553 O O . TYR A 1 74 ? 1.197 3.676 -8.829 1.00 95.75 74 TYR A O 1
ATOM 561 N N . ALA A 1 75 ? 1.533 3.700 -6.602 1.00 96.00 75 ALA A N 1
ATOM 562 C CA . ALA A 1 75 ? 0.238 4.277 -6.261 1.00 96.00 75 ALA A CA 1
ATOM 563 C C . ALA A 1 75 ? 0.425 5.602 -5.525 1.00 96.00 75 ALA A C 1
ATOM 565 O O . ALA A 1 75 ? 1.225 5.709 -4.597 1.00 96.00 75 ALA A O 1
ATOM 566 N N . ILE A 1 76 ? -0.324 6.619 -5.944 1.00 94.38 76 ILE A N 1
ATOM 567 C CA . ILE A 1 76 ? -0.262 7.968 -5.380 1.00 94.38 76 ILE A CA 1
ATOM 568 C C . ILE A 1 76 ? -1.688 8.392 -5.054 1.00 94.38 76 ILE A C 1
ATOM 570 O O . ILE A 1 76 ? -2.565 8.342 -5.915 1.00 94.38 76 ILE A O 1
ATOM 574 N N . SER A 1 77 ? -1.930 8.805 -3.816 1.00 94.69 77 SER A N 1
ATOM 575 C CA . SER A 1 77 ? -3.247 9.257 -3.366 1.00 94.69 77 SER A CA 1
ATOM 576 C C . SER A 1 77 ? -3.096 10.215 -2.188 1.00 94.69 77 SER A C 1
ATOM 578 O O . SER A 1 77 ? -2.201 10.015 -1.382 1.00 94.69 77 SER A O 1
ATOM 580 N N . PRO A 1 78 ? -3.967 11.219 -2.003 1.00 92.88 78 PRO A N 1
ATOM 581 C CA . PRO A 1 78 ? -3.959 12.015 -0.775 1.00 92.88 78 PRO A CA 1
ATOM 582 C C . PRO A 1 78 ? -4.270 11.173 0.475 1.00 92.88 78 PRO A C 1
ATOM 584 O O . PRO A 1 78 ? -3.818 11.510 1.565 1.00 92.88 78 PRO A O 1
ATOM 587 N N . PHE A 1 79 ? -5.006 10.068 0.321 1.00 94.50 79 PHE A N 1
ATOM 588 C CA . PHE A 1 79 ? -5.411 9.183 1.414 1.00 94.50 79 PHE A CA 1
ATOM 589 C C . PHE A 1 79 ? -4.555 7.914 1.472 1.00 94.50 79 PHE A C 1
ATOM 591 O O . PHE A 1 79 ? -4.344 7.248 0.451 1.00 94.50 79 PHE A O 1
ATOM 598 N N . ARG A 1 80 ? -4.119 7.567 2.689 1.00 95.00 80 ARG A N 1
ATOM 599 C CA . ARG A 1 80 ? -3.256 6.420 3.011 1.00 95.00 80 ARG A CA 1
ATOM 600 C C . ARG A 1 80 ? -3.824 5.080 2.556 1.00 95.00 80 ARG A C 1
ATOM 602 O O . ARG A 1 80 ? -3.139 4.308 1.895 1.00 95.00 80 ARG A O 1
ATOM 609 N N . ASP A 1 81 ? -5.066 4.790 2.925 1.00 95.94 81 ASP A N 1
ATOM 610 C CA . ASP A 1 81 ? -5.743 3.532 2.604 1.00 95.94 81 ASP A CA 1
ATOM 611 C C . ASP A 1 81 ? -5.861 3.340 1.088 1.00 95.94 81 ASP A C 1
ATOM 613 O O . ASP A 1 81 ? -5.549 2.271 0.570 1.00 95.94 81 ASP A O 1
ATOM 617 N N . ALA A 1 82 ? -6.222 4.397 0.363 1.00 96.75 82 ALA A N 1
ATOM 618 C CA . ALA A 1 82 ? -6.311 4.362 -1.088 1.00 96.75 82 ALA A CA 1
ATOM 619 C C . ALA A 1 82 ? -4.940 4.148 -1.758 1.00 96.75 82 ALA A C 1
ATOM 621 O O . ALA A 1 82 ? -4.859 3.389 -2.722 1.00 96.75 82 ALA A O 1
ATOM 622 N N . ALA A 1 83 ? -3.863 4.754 -1.242 1.00 96.62 83 ALA A N 1
ATOM 623 C CA . ALA A 1 83 ? -2.512 4.536 -1.768 1.00 96.62 83 ALA A CA 1
ATOM 624 C C . ALA A 1 83 ? -2.060 3.079 -1.579 1.00 96.62 83 ALA A C 1
ATOM 626 O O . ALA A 1 83 ? -1.644 2.430 -2.534 1.00 96.62 83 ALA A O 1
ATOM 627 N N . ILE A 1 84 ? -2.173 2.546 -0.359 1.00 97.12 84 ILE A N 1
ATOM 628 C CA . ILE A 1 84 ? -1.714 1.189 -0.031 1.00 97.12 84 ILE A CA 1
ATOM 629 C C . ILE A 1 84 ? -2.540 0.124 -0.767 1.00 97.12 84 ILE A C 1
ATOM 631 O O . ILE A 1 84 ? -1.973 -0.790 -1.359 1.00 97.12 84 ILE A O 1
ATOM 635 N N . LEU A 1 85 ? -3.872 0.241 -0.754 1.00 97.44 85 LEU A N 1
ATOM 636 C CA . LEU A 1 85 ? -4.756 -0.743 -1.389 1.00 97.44 85 LEU A CA 1
ATOM 637 C C . LEU A 1 85 ? -4.719 -0.664 -2.918 1.00 97.44 85 LEU A C 1
ATOM 639 O O . LEU A 1 85 ? -4.936 -1.673 -3.582 1.00 97.44 85 LEU A O 1
ATOM 643 N N . GLY A 1 86 ? -4.445 0.520 -3.474 1.00 96.50 86 GLY A N 1
ATOM 644 C CA . GLY A 1 86 ? -4.228 0.700 -4.908 1.00 96.50 86 GLY A CA 1
ATOM 645 C C . GLY A 1 86 ? -2.892 0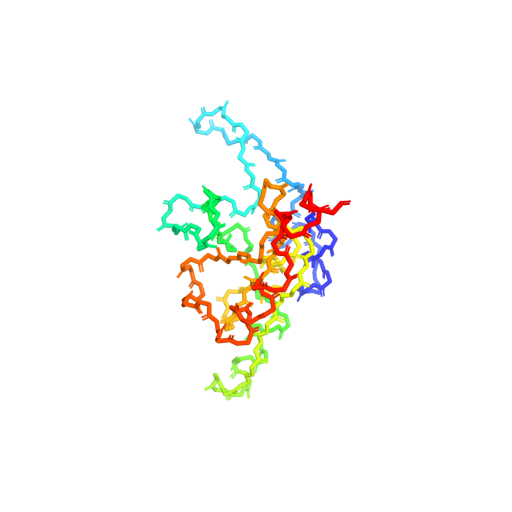.131 -5.388 1.00 96.50 86 GLY A C 1
ATOM 646 O O . GLY A 1 86 ? -2.819 -0.376 -6.503 1.00 96.50 86 GLY A O 1
ATOM 647 N N . ALA A 1 87 ? -1.851 0.191 -4.551 1.00 96.81 87 ALA A N 1
ATOM 648 C CA . ALA A 1 87 ? -0.539 -0.380 -4.849 1.00 96.81 87 ALA A CA 1
ATOM 649 C C . ALA A 1 87 ? -0.573 -1.915 -4.894 1.00 96.81 87 ALA A C 1
ATOM 651 O O . ALA A 1 87 ? -0.121 -2.511 -5.870 1.00 96.81 87 ALA A O 1
ATOM 652 N N . GLY A 1 88 ? -1.141 -2.552 -3.870 1.00 96.75 88 GLY A N 1
ATOM 653 C CA . GLY A 1 88 ? -1.054 -4.005 -3.708 1.00 96.75 88 GLY A CA 1
ATOM 654 C C . GLY A 1 88 ? 0.270 -4.448 -3.091 1.00 96.75 88 GLY A C 1
ATOM 655 O O . GLY A 1 88 ? 0.999 -3.650 -2.515 1.00 96.75 88 GLY A O 1
ATOM 656 N N . HIS A 1 89 ? 0.574 -5.735 -3.169 1.00 97.12 89 HIS A N 1
ATOM 657 C CA . HIS A 1 89 ? 1.668 -6.357 -2.420 1.00 97.12 89 HIS A CA 1
ATOM 658 C C . HIS A 1 89 ? 3.048 -6.137 -3.047 1.00 97.12 89 HIS A C 1
ATOM 660 O O . HIS A 1 89 ? 4.043 -6.026 -2.339 1.00 97.12 89 HIS A O 1
ATOM 666 N N . ALA A 1 90 ? 3.119 -6.098 -4.376 1.00 96.12 90 ALA A N 1
ATOM 667 C CA . ALA A 1 90 ? 4.358 -6.145 -5.147 1.00 96.12 90 ALA A CA 1
ATOM 668 C C . ALA A 1 90 ? 4.722 -4.802 -5.801 1.00 96.12 90 ALA A C 1
ATOM 670 O O . ALA A 1 90 ? 5.606 -4.752 -6.661 1.00 96.12 90 ALA A O 1
ATOM 671 N N . ALA A 1 91 ? 4.042 -3.715 -5.433 1.00 96.25 91 ALA A N 1
ATOM 672 C CA . ALA A 1 91 ? 4.350 -2.388 -5.948 1.00 96.25 91 ALA A CA 1
ATOM 673 C C . ALA A 1 91 ? 5.763 -1.920 -5.559 1.00 96.25 91 ALA A C 1
ATOM 675 O O . ALA A 1 91 ? 6.312 -2.319 -4.536 1.00 96.25 91 ALA A O 1
ATOM 676 N N . ASP A 1 92 ? 6.332 -1.009 -6.348 1.00 95.31 92 ASP A N 1
ATOM 677 C CA . ASP A 1 92 ? 7.609 -0.352 -6.034 1.00 95.31 92 ASP A CA 1
ATOM 678 C C . ASP A 1 92 ? 7.448 0.783 -5.015 1.00 95.31 92 ASP A C 1
ATOM 680 O O . ASP A 1 92 ? 8.431 1.298 -4.486 1.00 95.31 92 ASP A O 1
ATOM 684 N N . GLY A 1 93 ? 6.217 1.238 -4.775 1.00 95.38 93 GLY A N 1
ATOM 685 C CA . GLY A 1 93 ? 5.947 2.303 -3.820 1.00 95.38 93 GLY A CA 1
ATOM 686 C C . GLY A 1 93 ? 4.483 2.714 -3.749 1.00 95.38 93 GLY A C 1
ATOM 687 O O . GLY A 1 93 ? 3.763 2.734 -4.748 1.00 95.38 93 GLY A O 1
ATOM 688 N N . ALA A 1 94 ? 4.071 3.118 -2.554 1.00 96.44 94 ALA A N 1
ATOM 689 C CA . ALA A 1 94 ? 2.796 3.772 -2.302 1.00 96.44 94 ALA A CA 1
ATOM 690 C C . ALA A 1 94 ? 3.053 5.094 -1.580 1.00 96.44 94 ALA A C 1
ATOM 692 O O . ALA A 1 94 ? 3.775 5.119 -0.579 1.00 96.44 94 ALA A O 1
ATOM 693 N N . PHE A 1 95 ? 2.467 6.180 -2.075 1.00 95.12 95 PHE A N 1
ATOM 694 C CA . PHE A 1 95 ? 2.705 7.523 -1.558 1.00 95.12 95 PHE A CA 1
ATOM 695 C C . PHE A 1 95 ? 1.399 8.215 -1.200 1.00 95.12 95 PHE A C 1
ATOM 697 O O . PHE A 1 95 ? 0.449 8.217 -1.990 1.00 95.12 95 PHE A O 1
ATOM 704 N N . TRP A 1 96 ? 1.378 8.825 -0.018 1.00 94.25 96 TRP A N 1
ATOM 705 C CA . TRP A 1 96 ? 0.270 9.655 0.432 1.00 94.25 96 TRP A CA 1
ATOM 706 C C . TRP A 1 96 ? 0.730 10.940 1.096 1.00 94.25 96 TRP A C 1
ATOM 708 O O . TRP A 1 96 ? 1.926 11.160 1.273 1.00 94.25 96 TRP A O 1
ATOM 718 N N . ILE A 1 97 ? -0.221 11.825 1.386 1.00 91.44 97 ILE A N 1
ATOM 719 C CA . ILE A 1 97 ? 0.059 13.098 2.043 1.00 91.44 97 ILE A CA 1
ATOM 720 C C . ILE A 1 97 ? -0.152 12.909 3.539 1.00 91.44 97 ILE A C 1
ATOM 722 O O . ILE A 1 97 ? -1.224 12.494 3.982 1.00 91.44 97 ILE A O 1
ATOM 726 N N . ASN A 1 98 ? 0.870 13.232 4.326 1.00 90.38 98 ASN A N 1
ATOM 727 C CA . ASN A 1 98 ? 0.746 13.283 5.771 1.00 90.38 98 ASN A CA 1
ATOM 728 C C . ASN A 1 98 ? -0.116 14.505 6.148 1.00 90.38 98 ASN A C 1
ATOM 730 O O . ASN A 1 98 ? 0.293 15.634 5.872 1.00 90.38 98 ASN A O 1
ATOM 734 N N . PRO A 1 99 ? -1.277 14.325 6.800 1.00 85.69 99 PRO A N 1
ATOM 735 C CA . PRO A 1 99 ? -2.191 15.429 7.093 1.00 85.69 99 PRO A CA 1
ATOM 736 C C . PRO A 1 99 ? -1.627 16.441 8.099 1.00 85.69 99 PRO A C 1
ATOM 738 O O . PRO A 1 99 ? -2.106 17.569 8.149 1.00 85.69 99 PRO A O 1
ATOM 741 N N . LEU A 1 100 ? -0.628 16.058 8.903 1.00 85.31 100 LEU A N 1
ATOM 742 C CA . LEU A 1 100 ? -0.024 16.937 9.909 1.00 85.31 100 LEU A CA 1
ATOM 743 C C . LEU A 1 100 ? 1.069 17.832 9.326 1.00 85.31 100 LEU A C 1
ATOM 745 O O . LEU A 1 100 ? 1.255 18.952 9.787 1.00 85.31 100 LEU A O 1
ATOM 749 N N . THR A 1 101 ? 1.818 17.328 8.347 1.00 84.31 101 THR A N 1
ATOM 750 C CA . THR A 1 101 ? 2.992 18.021 7.795 1.00 84.31 101 THR A CA 1
ATOM 751 C C . THR A 1 101 ? 2.787 18.493 6.358 1.00 84.31 101 THR A C 1
ATOM 753 O O . THR A 1 101 ? 3.575 19.294 5.871 1.00 84.31 101 THR A O 1
ATOM 756 N N . GLY A 1 102 ? 1.758 17.999 5.660 1.00 84.31 102 GLY A N 1
ATOM 757 C CA . GLY A 1 102 ? 1.524 18.236 4.229 1.00 84.31 102 GLY A CA 1
ATOM 758 C C . GLY A 1 102 ? 2.553 17.569 3.313 1.00 84.31 102 GLY A C 1
ATOM 759 O O . GLY A 1 102 ? 2.502 17.723 2.094 1.00 84.31 102 GLY A O 1
ATOM 760 N N . ARG A 1 103 ? 3.481 16.810 3.900 1.00 86.31 103 ARG A N 1
ATOM 761 C CA . ARG A 1 103 ? 4.595 16.166 3.213 1.00 86.31 103 ARG A CA 1
ATOM 762 C C . ARG A 1 103 ? 4.175 14.847 2.598 1.00 86.31 103 ARG A C 1
ATOM 764 O O . ARG A 1 103 ? 3.303 14.152 3.124 1.00 86.31 103 ARG A O 1
ATOM 771 N N . TRP A 1 104 ? 4.835 14.482 1.505 1.00 90.12 104 TRP A N 1
ATOM 772 C CA . TRP A 1 104 ? 4.653 13.159 0.917 1.00 90.12 104 TRP A CA 1
ATOM 773 C C . TRP A 1 104 ? 5.347 12.112 1.784 1.00 90.12 104 TRP A C 1
ATOM 775 O O . TRP A 1 104 ? 6.531 12.228 2.099 1.00 90.12 104 TRP A O 1
ATOM 785 N N . CYS A 1 105 ? 4.613 11.073 2.155 1.00 91.69 105 CYS A N 1
ATOM 786 C CA . CYS A 1 105 ? 5.079 9.987 3.001 1.00 91.69 105 CYS A CA 1
ATOM 787 C C . CYS A 1 105 ? 4.854 8.625 2.333 1.00 91.69 105 CYS A C 1
ATOM 789 O O . CYS A 1 105 ? 4.188 8.504 1.302 1.00 91.69 105 CYS A O 1
ATOM 791 N N . SER A 1 106 ? 5.481 7.598 2.904 1.00 94.56 106 SER A N 1
ATOM 792 C CA . SER A 1 106 ? 5.363 6.208 2.458 1.00 94.56 106 SER A CA 1
ATOM 793 C C . SER A 1 106 ? 5.506 5.251 3.648 1.00 94.56 106 SER A C 1
ATOM 795 O O . SER A 1 106 ? 5.471 5.674 4.800 1.00 94.56 106 SER A O 1
ATOM 797 N N . THR A 1 107 ? 5.698 3.962 3.387 1.00 95.31 107 THR A N 1
ATOM 798 C CA . THR A 1 107 ? 5.965 2.914 4.383 1.00 95.31 107 THR A CA 1
ATOM 799 C C . THR A 1 107 ? 7.244 2.163 4.029 1.00 95.31 107 THR A C 1
ATOM 801 O O . THR A 1 107 ? 7.574 2.017 2.851 1.00 95.31 107 THR A O 1
ATOM 804 N N . SER A 1 108 ? 7.951 1.645 5.033 1.00 95.19 108 SER A N 1
ATOM 805 C CA . SER A 1 108 ? 9.126 0.797 4.836 1.00 95.19 108 SER A CA 1
ATOM 806 C C . SER A 1 108 ? 8.809 -0.531 4.139 1.00 95.19 108 SER A C 1
ATOM 808 O O . SER A 1 108 ? 9.731 -1.163 3.630 1.00 95.19 108 SER A O 1
ATOM 810 N N . TYR A 1 109 ? 7.529 -0.924 4.055 1.00 96.38 109 TYR A N 1
ATOM 811 C CA . TYR A 1 109 ? 7.080 -2.114 3.322 1.00 96.38 109 TYR A CA 1
ATOM 812 C C . TYR A 1 109 ? 7.534 -2.116 1.852 1.00 96.38 109 TYR A C 1
ATOM 814 O O . TYR A 1 109 ? 8.028 -3.132 1.375 1.00 96.38 109 TYR A O 1
ATOM 822 N N . TYR A 1 110 ? 7.432 -0.977 1.154 1.00 94.31 110 TYR A N 1
ATOM 823 C CA . TYR A 1 110 ? 7.833 -0.852 -0.258 1.00 94.31 110 TYR A CA 1
ATOM 824 C C . TYR A 1 110 ? 9.282 -0.367 -0.444 1.00 94.31 110 TYR A C 1
ATOM 826 O O . TYR A 1 110 ? 9.762 -0.253 -1.568 1.00 94.31 110 TYR A O 1
ATOM 834 N N . GLY A 1 111 ? 9.993 -0.074 0.648 1.00 90.06 111 GLY A N 1
ATOM 835 C CA . GLY A 1 111 ? 11.363 0.436 0.616 1.00 90.06 111 GLY A CA 1
ATOM 836 C C . GLY A 1 111 ? 11.477 1.968 0.703 1.00 90.06 111 GLY A C 1
ATOM 837 O O . GLY A 1 111 ? 10.592 2.641 1.238 1.00 90.06 111 GLY A O 1
ATOM 838 N N . PRO A 1 112 ? 12.622 2.540 0.282 1.00 85.81 112 PRO A N 1
ATOM 839 C CA . PRO A 1 112 ? 12.911 3.958 0.463 1.00 85.81 112 PRO A CA 1
ATOM 840 C C . PRO A 1 112 ? 12.139 4.848 -0.519 1.00 85.81 112 PRO A C 1
ATOM 842 O O . PRO A 1 112 ? 11.828 4.458 -1.642 1.00 85.81 112 PRO A O 1
ATOM 845 N N . LEU A 1 113 ? 11.901 6.096 -0.109 1.00 84.56 113 LEU A N 1
ATOM 846 C CA . LEU A 1 113 ? 11.304 7.122 -0.964 1.00 84.56 113 LEU A CA 1
ATOM 847 C C . LEU A 1 113 ? 12.197 7.401 -2.191 1.00 84.56 113 LEU A C 1
ATOM 849 O O . LEU A 1 113 ? 13.370 7.749 -2.023 1.00 84.56 113 LEU A O 1
ATOM 853 N N . PRO A 1 114 ? 11.657 7.317 -3.419 1.00 86.31 114 PRO A N 1
ATOM 854 C CA . PRO A 1 114 ? 12.373 7.726 -4.617 1.00 86.31 114 PRO A CA 1
ATOM 855 C C . PRO A 1 114 ? 12.743 9.211 -4.583 1.00 86.31 114 PRO A C 1
ATOM 857 O O . PRO A 1 114 ? 11.994 10.049 -4.075 1.00 86.31 114 PRO A O 1
ATOM 860 N N . THR A 1 115 ? 13.856 9.566 -5.228 1.00 84.69 115 THR A N 1
ATOM 861 C CA . THR A 1 115 ? 14.376 10.944 -5.245 1.00 84.69 115 THR A CA 1
ATOM 862 C C . THR A 1 115 ? 13.358 11.957 -5.775 1.00 84.69 115 THR A C 1
ATOM 864 O O . THR A 1 115 ? 13.303 13.085 -5.291 1.00 84.69 115 THR A O 1
ATOM 867 N N . TRP A 1 116 ? 12.519 11.565 -6.740 1.00 83.94 116 TRP A N 1
ATOM 868 C CA . TRP A 1 116 ? 11.493 12.444 -7.306 1.00 83.94 116 TRP A CA 1
ATOM 869 C C . TRP A 1 116 ? 10.404 12.812 -6.287 1.00 83.94 116 TRP A C 1
ATOM 871 O O . TRP A 1 116 ? 9.960 13.960 -6.275 1.00 83.94 116 TRP A O 1
ATOM 881 N N . VAL A 1 117 ? 10.039 11.895 -5.380 1.00 82.81 117 VAL A N 1
ATOM 882 C CA . VAL A 1 117 ? 9.101 12.179 -4.281 1.00 82.81 117 VAL A CA 1
ATOM 883 C C . VAL A 1 117 ? 9.743 13.148 -3.299 1.00 82.81 117 VAL A C 1
ATOM 885 O O . VAL A 1 117 ? 9.126 14.137 -2.920 1.00 82.81 117 VAL A O 1
ATOM 888 N N . SER A 1 118 ? 11.014 12.929 -2.949 1.00 76.44 118 SER A N 1
ATOM 889 C CA . SER A 1 118 ? 11.752 13.831 -2.057 1.00 76.44 118 SER A CA 1
ATOM 890 C C . SER A 1 118 ? 11.894 15.248 -2.624 1.00 76.44 118 SER A C 1
ATOM 892 O O . SER A 1 118 ? 11.932 16.217 -1.869 1.00 76.44 118 SER A O 1
ATOM 894 N N . ILE A 1 119 ? 11.980 15.397 -3.950 1.00 75.50 119 ILE A N 1
ATOM 895 C CA . ILE A 1 119 ? 12.011 16.712 -4.608 1.00 75.50 119 ILE A CA 1
ATOM 896 C C . ILE A 1 119 ? 10.630 17.376 -4.569 1.00 75.50 119 ILE A C 1
ATOM 898 O O . ILE A 1 119 ? 10.548 18.573 -4.294 1.00 75.50 119 ILE A O 1
ATOM 902 N N . ALA A 1 120 ? 9.558 16.622 -4.832 1.00 72.31 120 ALA A N 1
ATOM 903 C CA . ALA A 1 120 ? 8.190 17.134 -4.751 1.00 72.31 120 ALA A CA 1
ATOM 904 C C . ALA A 1 120 ? 7.842 17.586 -3.323 1.00 72.31 120 ALA A C 1
ATOM 906 O O . ALA A 1 120 ? 7.256 18.647 -3.128 1.00 72.31 120 ALA A O 1
ATOM 907 N N . ASP A 1 121 ? 8.286 16.818 -2.332 1.00 70.19 121 ASP A N 1
ATOM 908 C CA . ASP A 1 121 ? 8.122 17.101 -0.911 1.00 70.19 121 ASP A CA 1
ATOM 909 C C . ASP A 1 121 ? 8.732 18.450 -0.492 1.00 70.19 121 ASP A C 1
ATOM 911 O O . ASP A 1 121 ? 8.079 19.251 0.170 1.00 70.19 121 ASP A O 1
ATOM 915 N N . ARG A 1 122 ? 9.938 18.779 -0.980 1.00 65.25 122 ARG A N 1
ATOM 916 C CA . ARG A 1 122 ? 10.596 20.073 -0.702 1.00 65.25 122 ARG A CA 1
ATOM 917 C C . ARG A 1 122 ? 9.797 21.294 -1.169 1.00 65.25 122 ARG A C 1
ATOM 919 O O . ARG A 1 122 ? 10.023 22.384 -0.654 1.00 65.25 122 ARG A O 1
ATOM 926 N N . LYS A 1 123 ? 8.911 21.141 -2.157 1.00 63.28 123 LYS A N 1
ATOM 927 C CA . LYS A 1 123 ? 8.072 22.239 -2.663 1.00 63.28 123 LYS A CA 1
ATOM 928 C C . LYS A 1 123 ? 6.761 22.403 -1.889 1.00 63.28 123 LYS A C 1
ATOM 930 O O . LYS A 1 123 ? 6.230 23.505 -1.879 1.00 63.28 123 LYS A O 1
ATOM 935 N N . ASN A 1 124 ? 6.270 21.340 -1.251 1.00 61.31 124 ASN A N 1
ATOM 936 C CA . ASN A 1 124 ? 4.942 21.273 -0.629 1.00 61.31 124 ASN A CA 1
ATOM 937 C C . ASN A 1 124 ? 4.960 21.361 0.908 1.00 61.31 124 ASN A C 1
ATOM 939 O O . ASN A 1 124 ? 3.948 21.067 1.539 1.00 61.31 124 ASN A O 1
ATOM 943 N N . ASP A 1 125 ? 6.079 21.755 1.522 1.00 63.44 125 ASP A N 1
ATOM 944 C CA . ASP A 1 125 ? 6.128 21.963 2.972 1.00 63.44 125 ASP A CA 1
ATOM 945 C C . ASP A 1 125 ? 5.109 23.043 3.378 1.00 63.44 125 ASP A C 1
ATOM 947 O O . ASP A 1 125 ? 5.167 24.170 2.880 1.00 63.44 125 ASP A O 1
ATOM 951 N N . LEU A 1 126 ? 4.164 22.700 4.262 1.00 60.09 126 LEU A N 1
ATOM 952 C CA . LEU A 1 126 ? 3.137 23.626 4.756 1.00 60.09 126 LEU A CA 1
ATOM 953 C C . LEU A 1 126 ? 3.755 24.883 5.371 1.00 60.09 126 LEU A C 1
ATOM 955 O O . LEU A 1 126 ? 3.166 25.956 5.270 1.00 60.09 126 LEU A O 1
ATOM 959 N N . ASN A 1 127 ? 4.960 24.777 5.937 1.00 61.19 127 ASN A N 1
ATOM 960 C CA . ASN A 1 127 ? 5.683 25.928 6.475 1.00 61.19 127 ASN A CA 1
ATOM 961 C C . ASN A 1 127 ? 5.948 27.001 5.404 1.00 61.19 127 ASN A C 1
ATOM 963 O O . ASN A 1 127 ? 5.816 28.186 5.686 1.00 61.19 127 ASN A O 1
ATOM 967 N N . ASN A 1 128 ? 6.189 26.611 4.146 1.00 59.66 128 ASN A N 1
ATOM 968 C CA . ASN A 1 128 ? 6.388 27.567 3.049 1.00 59.66 128 ASN A CA 1
ATOM 969 C C . ASN A 1 128 ? 5.126 28.391 2.731 1.00 59.66 128 ASN A C 1
ATOM 971 O O . ASN A 1 128 ? 5.220 29.438 2.090 1.00 59.66 128 ASN A O 1
ATOM 975 N N . TYR A 1 129 ? 3.948 27.908 3.137 1.00 60.16 129 TYR A N 1
ATOM 976 C CA . TYR A 1 129 ? 2.667 28.586 2.937 1.00 60.16 129 TYR A CA 1
ATOM 977 C C . TYR A 1 129 ? 2.201 29.377 4.163 1.00 60.16 129 TYR A C 1
ATOM 979 O O . TYR A 1 129 ? 1.330 30.226 4.014 1.00 60.16 129 TYR A O 1
ATOM 987 N N . LEU A 1 130 ? 2.753 29.104 5.350 1.00 60.66 130 LEU A N 1
ATOM 988 C CA . LEU A 1 130 ? 2.448 29.837 6.584 1.00 60.66 130 LEU A CA 1
ATOM 989 C C . LEU A 1 130 ? 3.371 31.049 6.802 1.00 60.66 130 LEU A C 1
ATOM 991 O O . LEU A 1 130 ? 3.011 31.946 7.558 1.00 60.66 130 LEU A O 1
ATOM 995 N N . ASP A 1 131 ? 4.526 31.083 6.131 1.00 57.00 131 ASP A N 1
ATOM 996 C CA . ASP A 1 131 ? 5.497 32.189 6.177 1.00 57.00 131 ASP A CA 1
ATOM 997 C C . ASP A 1 131 ? 5.233 33.307 5.130 1.00 57.00 131 ASP A C 1
ATOM 999 O O . ASP A 1 131 ? 6.066 34.201 4.965 1.00 57.00 131 ASP A O 1
ATOM 1003 N N . ASN A 1 132 ? 4.086 33.289 4.433 1.00 46.91 132 ASN A N 1
ATOM 1004 C CA . ASN A 1 132 ? 3.587 34.369 3.554 1.00 46.91 132 ASN A CA 1
ATOM 1005 C C . ASN A 1 132 ? 2.227 34.887 4.034 1.00 46.91 132 ASN A C 1
ATOM 1007 O O . ASN A 1 132 ? 1.915 36.059 3.721 1.00 46.91 132 ASN A O 1
#